Protein AF-A0A3P8IQ00-F1 (afdb_monomer_lite)

InterPro domains:
  IPR001036 Acriflavin resistance protein [PF00873] (2-100)
  IPR001036 Acriflavin resistance protein [PTHR32063] (2-100)
  IPR027463 Multidrug efflux transporter AcrB TolC docking domain, DN/DC subdomains [G3DSA:3.30.2090.10] (2-20)

Sequence (134 aa):
MVHLKDVARIELGGENDNVVAKINGKPASGLGIKLATGANALDTAAAIKAKLAELQPYFPQGMKVVYPYDTTPFVKISIHEVVKTLFEAIVLVFLVMYLFRRIYAQRSFPPSQSRLFYSGPLRCFPHSATPLIP

Organism: Raoultella terrigena (NCBI:txid577)

Structure (mmCIF, N/CA/C/O backbone):
data_AF-A0A3P8IQ00-F1
#
_entry.id   AF-A0A3P8IQ00-F1
#
loop_
_atom_site.group_PDB
_atom_site.id
_atom_site.type_symbol
_atom_site.label_atom_id
_atom_site.label_alt_id
_atom_site.label_comp_id
_atom_site.label_asym_id
_atom_site.label_entity_id
_atom_site.label_seq_id
_atom_site.pdbx_PDB_ins_code
_atom_site.Cartn_x
_atom_site.Cartn_y
_atom_site.Cartn_z
_atom_site.occupancy
_atom_site.B_iso_or_equiv
_atom_site.auth_seq_id
_atom_site.auth_comp_id
_atom_site.auth_asym_id
_atom_site.auth_atom_id
_atom_site.pdbx_PDB_model_num
ATOM 1 N N . MET A 1 1 ? -24.097 -16.610 53.207 1.00 67.88 1 MET A N 1
ATOM 2 C CA . MET A 1 1 ? -23.168 -16.610 52.057 1.00 67.88 1 MET A CA 1
ATOM 3 C C . MET A 1 1 ? -23.398 -15.308 51.316 1.00 67.88 1 MET A C 1
ATOM 5 O O . MET A 1 1 ? -24.555 -14.966 51.127 1.00 67.88 1 MET A O 1
ATOM 9 N N . VAL A 1 2 ? -22.342 -14.564 50.995 1.00 74.00 2 VAL A N 1
ATOM 10 C CA . VAL A 1 2 ? -22.437 -13.297 50.252 1.00 74.00 2 VAL A CA 1
ATOM 11 C C . VAL A 1 2 ? -21.941 -13.564 48.838 1.00 74.00 2 VAL A C 1
ATOM 13 O O . VAL A 1 2 ? -20.891 -14.188 48.675 1.00 74.00 2 VAL A O 1
ATOM 16 N N . HIS A 1 3 ? -22.707 -13.153 47.829 1.00 82.94 3 HIS A N 1
ATOM 17 C CA . HIS A 1 3 ? -22.346 -13.335 46.429 1.00 82.94 3 HIS A CA 1
ATOM 18 C C . HIS A 1 3 ? -21.726 -12.060 45.858 1.00 82.94 3 HIS A C 1
ATOM 20 O O . HIS A 1 3 ? -22.034 -10.951 46.279 1.00 82.94 3 HIS A O 1
ATOM 26 N N . LEU A 1 4 ? -20.873 -12.210 44.844 1.00 78.50 4 LEU A N 1
ATOM 27 C CA . LEU A 1 4 ? -20.170 -11.089 44.211 1.00 78.50 4 LEU A CA 1
ATOM 28 C C . LEU A 1 4 ? -21.131 -10.036 43.620 1.00 78.50 4 LEU A C 1
ATOM 30 O O . LEU A 1 4 ? -20.807 -8.855 43.590 1.00 78.50 4 LEU A O 1
ATOM 34 N N . LYS A 1 5 ? -22.346 -10.452 43.235 1.00 80.19 5 LYS A N 1
ATOM 35 C CA . LYS A 1 5 ? -23.439 -9.569 42.793 1.00 80.19 5 LYS A CA 1
ATOM 36 C C . LYS A 1 5 ? -23.964 -8.621 43.883 1.00 80.19 5 LYS A C 1
ATOM 38 O O . LYS A 1 5 ? -24.595 -7.627 43.548 1.00 80.19 5 LYS A O 1
ATOM 43 N N . ASP A 1 6 ? -23.734 -8.938 45.160 1.00 84.00 6 ASP A N 1
ATOM 44 C CA . ASP A 1 6 ? -24.232 -8.155 46.297 1.00 84.00 6 ASP A CA 1
ATOM 45 C C . ASP A 1 6 ? -23.305 -6.962 46.610 1.00 84.00 6 ASP A C 1
ATOM 47 O O . ASP A 1 6 ? -23.705 -6.037 47.311 1.00 84.00 6 ASP A O 1
ATOM 51 N N . VAL A 1 7 ? -22.069 -6.973 46.087 1.00 83.69 7 VAL A N 1
ATOM 52 C CA . VAL A 1 7 ? -21.025 -5.969 46.373 1.00 83.69 7 VAL A CA 1
ATOM 53 C C . VAL A 1 7 ? -20.362 -5.368 45.132 1.00 83.69 7 VAL A C 1
ATOM 55 O O . VAL A 1 7 ? -19.687 -4.348 45.249 1.00 83.69 7 VAL A O 1
ATOM 58 N N . ALA A 1 8 ? -20.537 -5.956 43.947 1.00 78.50 8 ALA A N 1
ATOM 59 C CA . ALA A 1 8 ? -19.914 -5.469 42.723 1.00 78.50 8 ALA A CA 1
ATOM 60 C C . ALA A 1 8 ? -20.878 -5.487 41.533 1.00 78.50 8 ALA A C 1
ATOM 62 O O . ALA A 1 8 ? -21.687 -6.402 41.360 1.00 78.50 8 ALA A O 1
ATOM 63 N N . ARG A 1 9 ? -20.742 -4.472 40.675 1.00 78.06 9 ARG A N 1
ATOM 64 C CA . ARG A 1 9 ? -21.426 -4.391 39.386 1.00 78.06 9 ARG A CA 1
ATOM 65 C C . ARG A 1 9 ? -20.558 -5.068 38.334 1.00 78.06 9 ARG A C 1
ATOM 67 O O . ARG A 1 9 ? -19.435 -4.643 38.090 1.00 78.06 9 ARG A O 1
ATOM 74 N N . ILE A 1 10 ? -21.069 -6.154 37.767 1.00 78.94 10 ILE A N 1
ATOM 75 C CA . ILE A 1 10 ? -20.383 -6.931 36.736 1.00 78.94 10 ILE A CA 1
ATOM 76 C C . ILE A 1 10 ? -20.953 -6.474 35.395 1.00 78.94 10 ILE A C 1
ATOM 78 O O . ILE A 1 10 ? -22.123 -6.716 35.106 1.00 78.94 10 ILE A O 1
ATOM 82 N N . GLU A 1 11 ? -20.139 -5.786 34.601 1.00 73.62 11 GLU A N 1
ATOM 83 C CA . GLU A 1 11 ? -20.493 -5.307 33.265 1.00 73.62 11 GLU A CA 1
ATOM 84 C C . GLU A 1 11 ? -19.539 -5.955 32.253 1.00 73.62 11 GLU A C 1
ATOM 86 O O . GLU A 1 11 ? -18.329 -5.983 32.47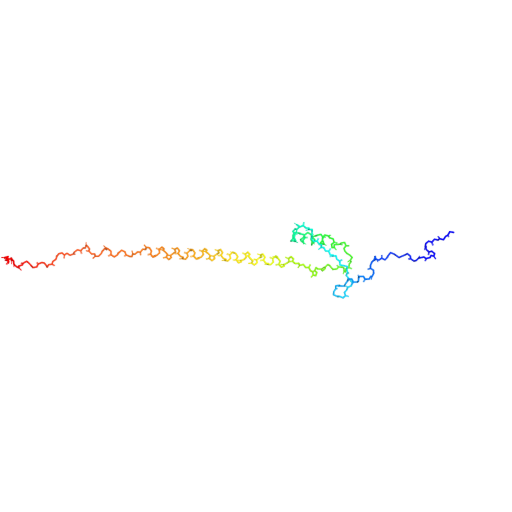9 1.00 73.62 11 GLU A O 1
ATOM 91 N N . LEU A 1 12 ? -20.057 -6.489 31.139 1.00 67.44 12 LEU A N 1
ATOM 92 C CA . LEU A 1 12 ? -19.217 -6.807 29.978 1.00 67.44 12 LEU A CA 1
ATOM 93 C C . LEU A 1 12 ? -18.906 -5.488 29.256 1.00 67.44 12 LEU A C 1
ATOM 95 O O . LEU A 1 12 ? -19.609 -5.098 28.325 1.00 67.44 12 LEU A O 1
ATOM 99 N N . GLY A 1 13 ? -17.892 -4.780 29.747 1.00 64.69 13 GLY A N 1
ATOM 100 C CA . GLY A 1 13 ? -17.326 -3.586 29.121 1.00 64.69 13 GLY A CA 1
ATOM 101 C C . GLY A 1 13 ? -16.079 -3.918 28.303 1.00 64.69 13 GLY A C 1
ATOM 102 O O . GLY A 1 13 ? -15.449 -4.958 28.505 1.00 64.69 13 GLY A O 1
ATOM 103 N N . GLY A 1 14 ? -15.716 -3.046 27.363 1.00 63.41 14 GLY A N 1
ATOM 104 C CA . GLY A 1 14 ? -14.430 -3.154 26.679 1.00 63.41 14 GLY A CA 1
ATOM 105 C C . GLY A 1 14 ? -13.286 -2.890 27.660 1.00 63.41 14 GLY A C 1
ATOM 106 O O . GLY A 1 14 ? -13.381 -2.002 28.496 1.00 63.41 14 GLY A O 1
ATOM 107 N N . GLU A 1 15 ? -12.180 -3.631 27.546 1.00 62.00 15 GLU A N 1
ATOM 108 C CA . GLU A 1 15 ? -11.023 -3.519 28.458 1.00 62.00 15 GLU A CA 1
ATOM 109 C C . GLU A 1 15 ? -10.425 -2.097 28.524 1.00 62.00 15 GLU A C 1
ATOM 111 O O . GLU A 1 15 ? -9.766 -1.741 29.496 1.00 62.00 15 GLU A O 1
ATOM 116 N N . ASN A 1 16 ? -10.682 -1.259 27.513 1.00 56.41 16 ASN A N 1
ATOM 117 C CA . ASN A 1 16 ? -10.178 0.108 27.429 1.00 56.41 16 ASN A CA 1
ATOM 118 C C . ASN A 1 16 ? -11.251 1.098 26.942 1.00 56.41 16 ASN A C 1
ATOM 120 O O . ASN A 1 16 ? -11.230 1.524 25.788 1.00 56.41 16 ASN A O 1
ATOM 124 N N . ASP A 1 17 ? -12.127 1.554 27.839 1.00 55.56 17 ASP A N 1
ATOM 125 C CA . ASP A 1 17 ? -13.078 2.647 27.553 1.00 55.56 17 ASP A CA 1
ATOM 126 C C . ASP A 1 17 ? -12.400 4.029 27.391 1.00 55.56 17 ASP A C 1
ATOM 128 O O . ASP A 1 17 ? -13.017 4.992 26.938 1.00 55.56 17 ASP A O 1
ATOM 132 N N . ASN A 1 18 ? -11.105 4.141 27.718 1.00 53.56 18 ASN A N 1
ATOM 133 C CA . ASN A 1 18 ? -10.335 5.387 27.617 1.00 53.56 18 ASN A CA 1
ATOM 134 C C . ASN A 1 18 ? -9.714 5.634 26.229 1.00 53.56 18 ASN A C 1
ATOM 136 O O . ASN A 1 18 ? -9.261 6.745 25.947 1.00 53.56 18 ASN A O 1
ATOM 140 N N . VAL A 1 19 ? -9.680 4.630 25.343 1.00 52.97 19 VAL A N 1
ATOM 141 C CA . VAL A 1 19 ? -9.076 4.766 24.007 1.00 52.97 19 VAL A CA 1
ATOM 142 C C . VAL A 1 19 ? -10.176 4.994 22.981 1.00 52.97 19 VAL A C 1
ATOM 144 O O . VAL A 1 19 ? -10.623 4.088 22.281 1.00 52.97 19 VAL A O 1
ATOM 147 N N . VAL A 1 20 ? -10.617 6.247 22.869 1.00 57.00 20 VAL A N 1
ATOM 148 C CA . VAL A 1 20 ? -11.566 6.636 21.824 1.00 57.00 20 VAL A CA 1
ATOM 149 C C . VAL A 1 20 ? -10.805 6.809 20.511 1.00 57.00 20 VAL A C 1
ATOM 151 O O . VAL A 1 20 ? -10.402 7.913 20.143 1.00 57.00 20 VAL A O 1
ATOM 154 N N . ALA A 1 21 ? -10.586 5.710 19.790 1.00 57.19 21 ALA A N 1
ATOM 155 C CA . ALA A 1 21 ? -10.111 5.781 18.417 1.00 57.19 21 ALA A CA 1
ATOM 156 C C . ALA A 1 21 ? -11.191 6.485 17.571 1.00 57.19 21 ALA A C 1
ATOM 158 O O . ALA A 1 21 ? -12.322 6.024 17.430 1.00 57.19 21 ALA A O 1
ATOM 159 N N . LYS A 1 22 ? -10.873 7.678 17.062 1.00 59.72 22 LYS A N 1
ATOM 160 C CA . LYS A 1 22 ? -11.760 8.452 16.187 1.00 59.72 22 LYS A CA 1
ATOM 161 C C . LYS A 1 22 ? -11.113 8.592 14.824 1.00 59.72 22 LYS A C 1
ATOM 163 O O . LYS A 1 22 ? -9.984 9.060 14.719 1.00 59.72 22 LYS A O 1
ATOM 168 N N . ILE A 1 23 ? -11.857 8.253 13.777 1.00 60.25 23 ILE A N 1
ATOM 169 C CA . ILE A 1 23 ? -11.505 8.601 12.397 1.00 60.25 23 ILE A CA 1
ATOM 170 C C . ILE A 1 23 ? -12.559 9.593 11.907 1.00 60.25 23 ILE A C 1
ATOM 172 O O . ILE A 1 23 ? -13.752 9.291 11.912 1.00 60.25 23 ILE A O 1
ATOM 176 N N . ASN A 1 24 ? -12.131 10.798 11.514 1.00 60.72 24 ASN A N 1
ATOM 177 C CA . ASN A 1 24 ? -13.008 11.882 11.043 1.00 60.72 24 ASN A CA 1
ATOM 178 C C . ASN A 1 24 ? -14.178 12.204 11.999 1.00 60.72 24 ASN A C 1
ATOM 180 O O . ASN A 1 24 ? -15.313 12.393 11.567 1.00 60.72 24 ASN A O 1
ATOM 184 N N . GLY A 1 25 ? -13.920 12.216 13.312 1.00 63.16 25 GLY A N 1
ATOM 185 C CA . GLY A 1 25 ? -14.918 12.553 14.338 1.00 63.16 25 GLY A CA 1
ATOM 186 C C . GLY A 1 25 ? -15.929 11.448 14.672 1.00 63.16 25 GLY A C 1
ATOM 187 O O . GLY A 1 25 ? -16.707 11.621 15.607 1.00 63.16 25 GLY A O 1
ATOM 188 N N . LYS A 1 26 ? -15.901 10.303 13.975 1.00 66.12 26 LYS A N 1
ATOM 189 C CA . LYS A 1 26 ? -16.757 9.139 14.257 1.00 66.12 26 LYS A CA 1
ATOM 190 C C . LYS A 1 26 ? -16.015 8.118 15.130 1.00 66.12 26 LYS A C 1
ATOM 192 O O . LYS A 1 26 ? -14.807 7.955 14.933 1.00 66.12 26 LYS A O 1
ATOM 197 N N . PRO A 1 27 ? -16.700 7.431 16.069 1.00 65.88 27 PRO A N 1
ATOM 198 C CA . PRO A 1 27 ? -16.101 6.327 16.812 1.00 65.88 27 PRO A CA 1
ATOM 199 C C . PRO A 1 27 ? -15.677 5.238 15.823 1.00 65.88 27 PRO A C 1
ATOM 201 O O . PRO A 1 27 ? -16.468 4.790 14.994 1.00 65.88 27 PRO A O 1
ATOM 204 N N . ALA A 1 28 ? -14.406 4.869 15.875 1.00 65.56 28 ALA A N 1
ATOM 205 C CA . ALA A 1 28 ? -13.790 3.884 15.006 1.00 65.56 28 ALA A CA 1
ATOM 206 C C . ALA A 1 28 ? -13.010 2.898 15.873 1.00 65.56 28 ALA A C 1
ATOM 208 O O . ALA A 1 28 ? -12.474 3.263 16.911 1.00 65.56 28 ALA A O 1
ATOM 209 N N . SER A 1 29 ? -12.922 1.645 15.444 1.00 67.00 29 SER A N 1
ATOM 210 C CA . SER A 1 29 ? -11.966 0.712 16.032 1.00 67.00 29 SER A CA 1
ATOM 211 C C . SER A 1 29 ? -10.734 0.677 15.134 1.00 67.00 29 SER A C 1
ATOM 213 O O . SER A 1 29 ? -10.858 0.559 13.912 1.00 67.00 29 SER A O 1
ATOM 215 N N . GLY A 1 30 ? -9.555 0.877 15.719 1.00 64.75 30 GLY A N 1
ATOM 216 C CA . GLY A 1 30 ? -8.287 0.882 14.995 1.00 64.75 30 GLY A CA 1
ATOM 217 C C . GLY A 1 30 ? -7.604 -0.477 15.088 1.00 64.75 30 GLY A C 1
ATOM 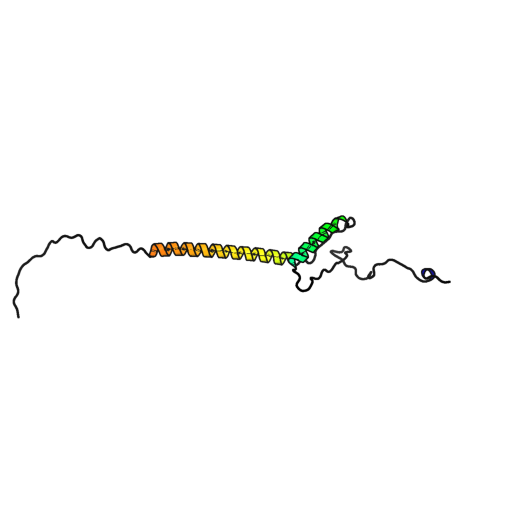218 O O . GLY A 1 30 ? -7.409 -0.985 16.187 1.00 64.75 30 GLY A O 1
ATOM 219 N N . LEU A 1 31 ? -7.197 -1.037 13.948 1.00 67.88 31 LEU A N 1
ATOM 220 C CA . LEU A 1 31 ? -6.352 -2.230 13.891 1.00 67.88 31 LEU A CA 1
ATOM 221 C C . LEU A 1 31 ? -4.981 -1.849 13.324 1.00 67.88 31 LEU A C 1
ATOM 223 O O . LEU A 1 31 ? -4.869 -1.452 12.164 1.00 67.88 31 LEU A O 1
ATOM 227 N N . GLY A 1 32 ? -3.938 -1.962 14.145 1.00 67.19 32 GLY A N 1
ATOM 228 C CA . GLY A 1 32 ? -2.557 -1.768 13.712 1.00 67.19 32 GLY A CA 1
ATOM 229 C C . GLY A 1 32 ? -1.991 -3.065 13.146 1.00 67.19 32 GLY A C 1
ATOM 230 O O . GLY A 1 32 ? -1.794 -4.021 13.891 1.00 67.19 32 GLY A O 1
ATOM 231 N N . ILE A 1 33 ? -1.708 -3.104 11.844 1.00 71.12 33 ILE A N 1
ATOM 232 C CA . ILE A 1 33 ? -1.088 -4.271 11.209 1.00 71.12 33 ILE A CA 1
ATOM 233 C C . ILE A 1 33 ? 0.393 -3.977 11.003 1.00 71.12 33 ILE A C 1
ATOM 235 O O . ILE A 1 33 ? 0.760 -3.056 10.273 1.00 71.12 33 ILE A O 1
ATOM 239 N N . LYS A 1 34 ? 1.247 -4.761 11.660 1.00 75.62 34 LYS A N 1
ATOM 240 C CA . LYS A 1 34 ? 2.700 -4.662 11.530 1.00 75.62 34 LYS A CA 1
ATOM 241 C C . LYS A 1 34 ? 3.213 -5.805 10.664 1.00 75.62 34 LYS A C 1
ATOM 243 O O . LYS A 1 34 ? 2.874 -6.962 10.889 1.00 75.62 34 LYS A O 1
ATOM 248 N N . LEU A 1 35 ? 4.044 -5.464 9.686 1.00 77.88 35 LEU A N 1
ATOM 249 C CA . LEU A 1 35 ? 4.744 -6.441 8.858 1.00 77.88 35 LEU A CA 1
ATOM 250 C C . LEU A 1 35 ? 5.692 -7.287 9.712 1.00 77.88 35 LEU A C 1
ATOM 252 O O . LEU A 1 35 ? 6.428 -6.757 10.549 1.00 77.88 35 LEU A O 1
ATOM 256 N N . ALA A 1 36 ? 5.680 -8.598 9.476 1.00 81.88 36 ALA A N 1
ATOM 257 C CA . ALA A 1 36 ? 6.680 -9.499 10.028 1.00 81.88 36 ALA A CA 1
ATOM 258 C C . ALA A 1 36 ? 8.056 -9.216 9.401 1.00 81.88 36 ALA A C 1
ATOM 260 O O . ALA A 1 36 ? 8.158 -8.777 8.252 1.00 81.88 36 ALA A O 1
ATOM 261 N N . THR A 1 37 ? 9.126 -9.463 10.156 1.00 79.56 37 THR A N 1
ATOM 262 C CA . THR A 1 37 ? 10.504 -9.236 9.707 1.00 79.56 37 THR A CA 1
ATOM 263 C C . THR A 1 37 ? 10.796 -10.078 8.461 1.00 79.56 37 THR A C 1
ATOM 265 O O . THR A 1 37 ? 10.673 -11.298 8.502 1.00 79.56 37 THR A O 1
ATOM 268 N N . GLY A 1 38 ? 11.163 -9.435 7.347 1.00 78.00 38 GLY A N 1
ATOM 269 C CA . GLY A 1 38 ? 11.438 -10.111 6.070 1.00 78.00 38 GLY A CA 1
ATOM 270 C C . GLY A 1 38 ? 10.210 -10.405 5.195 1.00 78.00 38 GLY A C 1
ATOM 271 O O . GLY A 1 38 ? 10.373 -10.948 4.106 1.00 78.00 38 GLY A O 1
ATOM 272 N N . ALA A 1 39 ? 8.995 -10.037 5.619 1.00 81.12 39 ALA A N 1
ATOM 273 C CA . ALA A 1 39 ? 7.795 -10.189 4.797 1.00 81.12 39 ALA A CA 1
ATOM 274 C C . ALA A 1 39 ? 7.676 -9.089 3.725 1.00 81.12 39 ALA A C 1
ATOM 276 O O . ALA A 1 39 ? 8.028 -7.929 3.956 1.00 81.12 39 ALA A O 1
ATOM 277 N N . ASN A 1 40 ? 7.123 -9.438 2.559 1.00 79.56 40 ASN A N 1
ATOM 278 C CA . ASN A 1 40 ? 6.879 -8.483 1.479 1.00 79.56 40 ASN A CA 1
ATOM 279 C C . ASN A 1 40 ? 5.677 -7.580 1.803 1.00 79.56 40 ASN A C 1
ATOM 281 O O . ASN A 1 40 ? 4.555 -8.056 1.993 1.00 79.56 40 ASN A O 1
ATOM 285 N N . ALA A 1 41 ? 5.905 -6.266 1.814 1.00 76.88 41 ALA A N 1
ATOM 286 C CA . ALA A 1 41 ? 4.880 -5.260 2.076 1.00 76.88 41 ALA A CA 1
ATOM 287 C C . ALA A 1 41 ? 3.753 -5.241 1.029 1.00 76.88 41 ALA A C 1
ATOM 289 O O . ALA A 1 41 ? 2.591 -5.068 1.394 1.00 76.88 41 ALA A O 1
ATOM 290 N N . LEU A 1 42 ? 4.078 -5.444 -0.254 1.00 79.12 42 LEU A N 1
ATOM 291 C CA . LEU A 1 42 ? 3.102 -5.415 -1.349 1.00 79.12 42 LEU A CA 1
ATOM 292 C C . LEU A 1 42 ? 2.151 -6.614 -1.278 1.00 79.12 42 LEU A C 1
ATOM 294 O O . LEU A 1 42 ? 0.933 -6.435 -1.319 1.00 79.12 42 LEU A O 1
ATOM 298 N N . ASP A 1 43 ? 2.704 -7.814 -1.102 1.00 83.75 43 ASP A N 1
ATOM 299 C CA . ASP A 1 43 ? 1.916 -9.049 -1.027 1.00 83.75 43 ASP A CA 1
ATOM 300 C C . ASP A 1 43 ? 1.062 -9.080 0.241 1.00 83.75 43 ASP A C 1
ATOM 302 O O . ASP A 1 43 ? -0.121 -9.413 0.197 1.00 83.75 43 ASP A O 1
ATOM 306 N N . THR A 1 44 ? 1.631 -8.653 1.372 1.00 83.31 44 THR A N 1
ATOM 307 C CA . THR A 1 44 ? 0.911 -8.592 2.649 1.00 83.31 44 THR A CA 1
ATOM 308 C C . THR A 1 44 ? -0.258 -7.610 2.574 1.00 83.31 44 THR A C 1
ATOM 310 O O . THR A 1 44 ? -1.363 -7.942 2.996 1.00 83.31 44 THR A O 1
ATOM 313 N N . ALA A 1 45 ? -0.066 -6.424 1.985 1.00 78.50 45 ALA A N 1
ATOM 314 C CA . ALA A 1 45 ? -1.152 -5.461 1.810 1.00 78.50 45 ALA A CA 1
ATOM 315 C C . ALA A 1 45 ? -2.257 -5.982 0.878 1.00 78.50 45 ALA A C 1
ATOM 317 O O . ALA A 1 45 ? -3.440 -5.753 1.139 1.00 78.50 45 ALA A O 1
ATOM 318 N N . ALA A 1 46 ? -1.892 -6.700 -0.189 1.00 82.19 46 ALA A N 1
ATOM 319 C CA . ALA A 1 46 ? -2.858 -7.339 -1.078 1.00 82.19 46 ALA A CA 1
ATOM 320 C C . ALA A 1 46 ? -3.655 -8.435 -0.352 1.00 82.19 46 ALA A C 1
ATOM 322 O O . ALA A 1 46 ? -4.884 -8.457 -0.437 1.00 82.19 46 ALA A O 1
ATOM 323 N N . ALA A 1 47 ? -2.979 -9.286 0.423 1.00 84.31 47 ALA A N 1
ATOM 324 C CA . ALA A 1 47 ? -3.605 -10.342 1.213 1.00 84.31 47 ALA A CA 1
ATOM 325 C C . ALA A 1 47 ? -4.552 -9.781 2.285 1.00 84.31 47 ALA A C 1
ATOM 327 O O . ALA A 1 47 ? -5.667 -10.276 2.443 1.00 84.31 47 ALA A O 1
ATOM 328 N N . ILE A 1 48 ? -4.151 -8.710 2.976 1.00 83.38 48 ILE A N 1
ATOM 329 C CA . ILE A 1 48 ? -4.992 -8.012 3.957 1.00 83.38 48 ILE A CA 1
ATOM 330 C C . ILE A 1 48 ? -6.258 -7.474 3.287 1.00 83.38 48 ILE A C 1
ATOM 332 O O . ILE A 1 48 ? -7.355 -7.730 3.776 1.00 83.38 48 ILE A O 1
ATOM 336 N N . LYS A 1 49 ? -6.130 -6.779 2.148 1.00 81.81 49 LYS A N 1
ATOM 337 C CA . LYS A 1 49 ? -7.282 -6.256 1.393 1.00 81.81 49 LYS A CA 1
ATOM 338 C C . LYS A 1 49 ? -8.217 -7.373 0.932 1.00 81.81 49 LYS A C 1
ATOM 340 O O . LYS A 1 49 ? -9.429 -7.217 1.041 1.00 81.81 49 LYS A O 1
ATOM 345 N N . ALA A 1 50 ? -7.669 -8.497 0.469 1.00 85.50 50 ALA A N 1
ATOM 346 C CA . ALA A 1 50 ? -8.454 -9.664 0.075 1.00 85.50 50 ALA A CA 1
ATOM 347 C C . ALA A 1 50 ? -9.226 -10.258 1.264 1.00 85.50 50 ALA A C 1
ATOM 349 O O . ALA A 1 50 ? -10.431 -10.471 1.172 1.00 85.50 50 ALA A O 1
ATOM 350 N N . LYS A 1 51 ? -8.568 -10.436 2.416 1.00 84.62 51 LYS A N 1
ATOM 351 C CA . LYS A 1 51 ? -9.214 -10.947 3.633 1.00 84.62 51 LYS A CA 1
ATOM 352 C C . LYS A 1 51 ? -10.263 -9.991 4.190 1.00 84.62 51 LYS A C 1
ATOM 354 O O . LYS A 1 51 ? -11.326 -10.431 4.607 1.00 84.62 51 LYS A O 1
ATOM 359 N N . LEU A 1 52 ? -10.010 -8.686 4.149 1.00 80.69 52 LEU A N 1
ATOM 360 C CA . LEU A 1 52 ? -11.004 -7.680 4.524 1.00 80.69 52 LEU A CA 1
ATOM 361 C C . LEU A 1 52 ? -12.206 -7.678 3.578 1.00 80.69 52 LEU A C 1
ATOM 363 O O . LEU A 1 52 ? -13.320 -7.506 4.056 1.00 80.69 52 LEU A O 1
ATOM 367 N N . ALA A 1 53 ? -12.011 -7.917 2.279 1.00 82.31 53 ALA A N 1
ATOM 368 C CA . ALA A 1 53 ? -13.111 -8.062 1.326 1.00 82.31 53 ALA A CA 1
ATOM 369 C C . ALA A 1 53 ? -13.934 -9.341 1.573 1.00 82.31 53 ALA A C 1
ATOM 371 O O . ALA A 1 53 ? -15.158 -9.292 1.501 1.00 82.31 53 ALA A O 1
ATOM 372 N N . GLU A 1 54 ? -13.287 -10.460 1.922 1.00 83.81 54 GLU A N 1
ATOM 373 C CA . GLU A 1 54 ? -13.970 -11.700 2.333 1.00 83.81 54 GLU A CA 1
ATOM 374 C C . GLU A 1 54 ? -14.781 -11.522 3.628 1.00 83.81 54 GLU A C 1
ATOM 376 O O . GLU A 1 54 ? -15.839 -12.127 3.783 1.00 83.81 54 GLU A O 1
ATOM 381 N N . LEU A 1 55 ? -14.289 -10.698 4.560 1.00 81.00 55 LEU A N 1
ATOM 382 C CA . LEU A 1 55 ? -14.914 -10.457 5.865 1.00 81.00 55 LEU A CA 1
ATOM 383 C C . LEU A 1 55 ? -15.958 -9.332 5.849 1.00 81.00 55 LEU A C 1
ATOM 385 O O . LEU A 1 55 ? -16.826 -9.288 6.719 1.00 81.00 55 LEU A O 1
ATOM 389 N N . GLN A 1 56 ? -15.918 -8.460 4.842 1.00 76.81 56 GLN A N 1
ATOM 390 C CA . GLN A 1 56 ? -16.845 -7.344 4.658 1.00 76.81 56 GLN A CA 1
ATOM 391 C C . GLN A 1 56 ? -18.343 -7.723 4.724 1.00 76.81 56 GLN A C 1
ATOM 393 O O . GLN A 1 56 ? -19.103 -6.933 5.285 1.00 76.81 56 GLN A O 1
ATOM 398 N N . PRO A 1 57 ? -18.806 -8.889 4.221 1.00 80.19 57 PRO A N 1
ATOM 399 C CA . PRO A 1 57 ? -20.211 -9.298 4.312 1.00 80.19 57 PRO A CA 1
ATOM 400 C C . PRO A 1 57 ? -20.683 -9.587 5.741 1.00 80.19 57 PRO A C 1
ATOM 402 O O . PRO A 1 57 ? -21.878 -9.532 6.011 1.00 80.19 57 PRO A O 1
ATOM 405 N N . TYR A 1 58 ? -19.757 -9.899 6.650 1.00 81.12 58 TYR A N 1
ATOM 406 C CA . TYR A 1 58 ? -20.055 -10.197 8.052 1.00 81.12 58 TYR A CA 1
ATOM 407 C C . TYR A 1 58 ? -20.051 -8.944 8.930 1.00 81.12 58 TYR A C 1
ATOM 409 O O . TYR A 1 58 ? -20.287 -9.028 10.136 1.00 81.12 58 TYR A O 1
ATOM 417 N N . PHE A 1 59 ? -19.760 -7.775 8.355 1.00 77.06 59 PHE A N 1
ATOM 418 C CA . PHE A 1 59 ? -19.745 -6.534 9.109 1.00 77.06 59 PHE A CA 1
ATOM 419 C C . PHE A 1 59 ? -21.171 -6.023 9.352 1.00 77.06 59 PHE A C 1
ATOM 421 O O . PHE A 1 59 ? -22.022 -6.097 8.462 1.00 77.06 59 PHE A O 1
ATOM 428 N N . PRO A 1 60 ? -21.453 -5.481 10.551 1.00 73.81 60 PRO A N 1
ATOM 429 C CA . PRO A 1 60 ? -22.753 -4.901 10.850 1.00 73.81 60 PRO A CA 1
ATOM 430 C C . PRO A 1 60 ? -23.022 -3.701 9.935 1.00 73.81 60 PRO A C 1
ATOM 432 O O . PRO A 1 60 ? -22.105 -2.985 9.512 1.00 73.81 60 PRO A O 1
ATOM 435 N N . GLN A 1 61 ? -24.299 -3.475 9.623 1.00 70.50 61 GLN A N 1
ATOM 436 C CA . GLN A 1 61 ? -24.702 -2.426 8.689 1.00 70.50 61 GLN A CA 1
ATOM 437 C C . GLN A 1 61 ? -24.198 -1.049 9.152 1.00 70.50 61 GLN A C 1
ATOM 439 O O . GLN A 1 61 ? -24.423 -0.640 10.288 1.00 70.50 61 GLN A O 1
ATOM 444 N N . GLY A 1 62 ? -23.498 -0.336 8.261 1.00 67.69 62 GLY A N 1
ATOM 445 C CA . GLY A 1 62 ? -22.934 0.994 8.528 1.00 67.69 62 GLY A CA 1
ATOM 446 C C . GLY A 1 62 ? -21.440 1.025 8.875 1.00 67.69 62 GLY A C 1
ATOM 447 O O . GLY A 1 62 ? -20.870 2.114 8.968 1.00 67.69 62 GLY A O 1
ATOM 448 N N . MET A 1 63 ? -20.774 -0.128 9.011 1.00 68.19 63 MET A N 1
ATOM 449 C CA . MET A 1 63 ? -19.320 -0.182 9.194 1.00 68.19 63 MET A CA 1
ATOM 450 C C . MET A 1 63 ? -18.592 -0.007 7.850 1.00 68.19 63 MET A C 1
ATOM 452 O O . MET A 1 63 ? -18.821 -0.755 6.901 1.00 68.19 63 MET A O 1
ATOM 456 N N . LYS A 1 64 ? -17.696 0.985 7.758 1.00 66.69 64 LYS A N 1
ATOM 457 C CA . LYS A 1 64 ? -16.883 1.252 6.561 1.00 66.69 64 LYS A CA 1
ATOM 458 C C . LYS A 1 64 ? -15.403 1.121 6.897 1.00 66.69 64 LYS A C 1
ATOM 460 O O . LYS A 1 64 ? -14.896 1.857 7.740 1.00 66.69 64 LYS A O 1
ATOM 465 N N . VAL A 1 65 ? -14.710 0.220 6.205 1.00 66.31 65 VAL A N 1
ATOM 466 C CA . VAL A 1 65 ? -13.251 0.104 6.296 1.00 66.31 65 VAL A CA 1
ATOM 467 C C . VAL A 1 65 ? -12.628 1.284 5.563 1.00 66.31 65 VAL A C 1
ATOM 469 O O . VAL A 1 65 ? -12.910 1.524 4.388 1.00 66.31 65 VAL A O 1
ATOM 472 N N . VAL A 1 66 ? -11.785 2.030 6.264 1.00 66.44 66 VAL A N 1
ATOM 473 C CA . VAL A 1 66 ? -10.966 3.097 5.690 1.00 66.44 66 VAL A CA 1
ATOM 474 C C . VAL A 1 66 ? -9.517 2.728 5.961 1.00 66.44 66 VAL A C 1
ATOM 476 O O . VAL A 1 66 ? -9.183 2.341 7.076 1.00 66.44 66 VAL A O 1
ATOM 479 N N . TYR A 1 67 ? -8.670 2.843 4.942 1.00 68.88 67 TYR A N 1
ATOM 480 C CA . TYR A 1 67 ? -7.230 2.615 5.040 1.00 68.88 67 TYR A CA 1
ATOM 481 C C . TYR A 1 67 ? -6.531 3.986 5.086 1.00 68.88 67 TYR A C 1
ATOM 483 O O . TYR A 1 67 ? -6.185 4.513 4.031 1.00 68.88 67 TYR A O 1
ATOM 491 N N . PRO A 1 68 ? -6.392 4.630 6.263 1.00 61.66 68 PRO A N 1
ATOM 492 C CA . PRO A 1 68 ? -5.844 5.986 6.353 1.00 61.66 68 PRO A CA 1
ATOM 493 C C . PRO A 1 68 ? -4.334 6.046 6.086 1.00 61.66 68 PRO A C 1
ATOM 495 O O . PRO A 1 68 ? -3.837 7.083 5.662 1.00 61.66 68 PRO A O 1
ATOM 498 N N . TYR A 1 69 ? -3.611 4.948 6.318 1.00 57.16 69 TYR A N 1
ATOM 499 C CA . TYR A 1 69 ? -2.169 4.845 6.110 1.00 57.16 69 TYR A CA 1
ATOM 500 C C . TYR A 1 69 ? -1.854 3.588 5.298 1.00 57.16 69 TYR A C 1
ATOM 502 O O . TYR A 1 69 ? -1.797 2.487 5.839 1.00 57.16 69 TYR A O 1
ATOM 510 N N . ASP A 1 70 ? -1.652 3.760 3.994 1.00 65.94 70 ASP A N 1
ATOM 511 C CA . ASP A 1 70 ? -1.167 2.717 3.093 1.00 65.94 70 ASP A CA 1
ATOM 512 C C . ASP A 1 70 ? -0.013 3.290 2.257 1.00 65.94 70 ASP A C 1
ATOM 514 O O . ASP A 1 70 ? -0.197 4.233 1.489 1.00 65.94 70 ASP A O 1
ATOM 518 N N . THR A 1 71 ? 1.192 2.743 2.426 1.00 67.38 71 THR A N 1
ATOM 519 C CA . THR A 1 71 ? 2.400 3.145 1.685 1.00 67.38 71 THR A CA 1
ATOM 520 C C . THR A 1 71 ? 2.599 2.341 0.396 1.00 67.38 71 THR A C 1
ATOM 522 O O . THR A 1 71 ? 3.422 2.711 -0.442 1.00 67.38 71 THR A O 1
ATOM 525 N N . THR A 1 72 ? 1.820 1.274 0.177 1.00 73.12 72 THR A N 1
ATOM 526 C CA . THR A 1 72 ? 1.887 0.455 -1.042 1.00 73.12 72 THR A CA 1
ATOM 527 C C . THR A 1 72 ? 1.540 1.172 -2.352 1.00 73.12 72 THR A C 1
ATOM 529 O O . THR A 1 72 ? 2.207 0.873 -3.351 1.00 73.12 72 THR A O 1
ATOM 532 N N . PRO A 1 73 ? 0.585 2.130 -2.428 1.00 72.19 73 PRO A N 1
ATOM 533 C CA . PRO A 1 73 ? 0.315 2.822 -3.688 1.00 72.19 73 PRO A CA 1
ATOM 534 C C . PRO A 1 73 ? 1.519 3.635 -4.174 1.00 72.19 73 PRO A C 1
ATOM 536 O O . PRO A 1 73 ? 1.790 3.647 -5.372 1.00 72.19 73 PRO A O 1
ATOM 539 N N . PHE A 1 74 ? 2.288 4.242 -3.266 1.00 72.06 74 PHE A N 1
ATOM 540 C CA . PHE A 1 74 ? 3.477 5.019 -3.623 1.00 72.06 74 PHE A CA 1
ATOM 541 C C . PHE A 1 74 ? 4.560 4.149 -4.280 1.00 72.06 74 PHE A C 1
ATOM 543 O O . PHE A 1 74 ? 5.124 4.518 -5.313 1.00 72.06 74 PHE A O 1
ATOM 550 N N . VAL A 1 75 ? 4.798 2.952 -3.735 1.00 75.12 75 VAL A N 1
ATOM 551 C CA . VAL A 1 75 ? 5.761 1.991 -4.296 1.00 75.12 75 VAL A CA 1
ATOM 552 C C . VAL A 1 75 ? 5.315 1.524 -5.682 1.00 75.12 75 VAL A C 1
ATOM 554 O O . VAL A 1 75 ? 6.119 1.484 -6.611 1.00 75.12 75 VAL A O 1
ATOM 557 N N . LYS A 1 76 ? 4.020 1.230 -5.859 1.00 77.75 76 LYS A N 1
ATOM 558 C CA . LYS A 1 76 ? 3.477 0.783 -7.149 1.00 77.75 76 LYS A CA 1
ATOM 559 C C . LYS A 1 76 ? 3.617 1.849 -8.242 1.00 77.75 76 LYS A C 1
ATOM 561 O O . LYS A 1 76 ? 4.000 1.515 -9.361 1.00 77.75 76 LYS A O 1
ATOM 566 N N . ILE A 1 77 ? 3.334 3.112 -7.915 1.00 82.69 77 ILE A N 1
ATOM 567 C CA . ILE A 1 77 ? 3.494 4.242 -8.845 1.00 82.69 77 ILE A CA 1
ATOM 568 C C . ILE A 1 77 ? 4.971 4.416 -9.212 1.00 82.69 77 ILE A C 1
ATOM 570 O O . ILE A 1 77 ? 5.300 4.523 -10.389 1.00 82.69 77 ILE A O 1
ATOM 574 N N . SER A 1 78 ? 5.866 4.342 -8.224 1.00 82.75 78 SER A N 1
ATOM 575 C CA . SER A 1 78 ? 7.311 4.466 -8.444 1.00 82.75 78 SER A CA 1
ATOM 576 C C . SER A 1 78 ? 7.847 3.391 -9.397 1.00 82.75 78 SER A C 1
ATOM 578 O O . SER A 1 78 ? 8.617 3.701 -10.300 1.00 82.75 78 SER A O 1
ATOM 580 N N . ILE A 1 79 ? 7.402 2.136 -9.259 1.00 86.56 79 ILE A N 1
ATOM 581 C CA . ILE A 1 79 ? 7.797 1.053 -10.175 1.00 86.56 79 ILE A CA 1
ATOM 582 C C . ILE A 1 79 ? 7.303 1.333 -11.597 1.00 86.56 79 ILE A C 1
ATOM 584 O O . ILE A 1 79 ? 8.051 1.145 -12.552 1.00 86.56 79 ILE A O 1
ATOM 588 N N . HIS A 1 80 ? 6.057 1.787 -11.749 1.00 86.12 80 HIS A N 1
ATOM 589 C CA . HIS A 1 80 ? 5.493 2.063 -13.067 1.00 86.12 80 HIS A CA 1
ATOM 590 C C . HIS A 1 80 ? 6.267 3.163 -13.808 1.00 86.12 80 HIS A C 1
ATOM 592 O O . HIS A 1 80 ? 6.625 2.985 -14.971 1.00 86.12 80 HIS A O 1
ATOM 598 N N . GLU A 1 81 ? 6.590 4.258 -13.117 1.00 89.38 81 GLU A N 1
ATOM 599 C CA . GLU A 1 81 ? 7.380 5.360 -13.679 1.00 89.38 81 GLU A CA 1
ATOM 600 C C . GLU A 1 81 ? 8.815 4.927 -14.033 1.00 89.38 81 GLU A C 1
ATOM 602 O O . GLU A 1 81 ? 9.331 5.254 -15.105 1.00 89.38 81 GLU A O 1
ATOM 607 N N . VAL A 1 82 ? 9.461 4.122 -13.183 1.00 93.25 82 VAL A N 1
ATOM 608 C CA . VAL A 1 82 ? 10.808 3.593 -13.465 1.00 93.25 82 VAL A CA 1
ATOM 609 C C . VAL A 1 82 ? 10.802 2.653 -14.677 1.00 93.25 82 VAL A C 1
ATOM 611 O O . VAL A 1 82 ? 11.689 2.721 -15.523 1.00 93.25 82 VAL A O 1
ATOM 614 N N . VAL A 1 83 ? 9.788 1.797 -14.819 1.00 93.00 83 VAL A N 1
ATOM 615 C CA . VAL A 1 83 ? 9.669 0.907 -15.987 1.00 93.00 83 VAL A CA 1
ATOM 616 C C . VAL A 1 83 ? 9.419 1.703 -17.269 1.00 93.00 83 VAL A C 1
ATOM 618 O O . VAL A 1 83 ? 10.004 1.390 -18.307 1.00 93.00 83 VAL A O 1
ATOM 621 N N . LYS A 1 84 ? 8.594 2.754 -17.208 1.00 93.50 84 LYS A N 1
ATOM 622 C CA . LYS A 1 84 ? 8.342 3.643 -18.348 1.00 93.50 84 LYS A CA 1
ATOM 623 C C . LYS A 1 84 ? 9.625 4.336 -18.810 1.00 93.50 84 LYS A C 1
ATOM 625 O O . LYS A 1 84 ? 9.955 4.276 -19.992 1.00 93.50 84 LYS A O 1
ATOM 630 N N . THR A 1 85 ? 10.376 4.926 -17.883 1.00 95.12 85 THR A N 1
ATOM 631 C CA . THR A 1 85 ? 11.650 5.597 -18.196 1.00 95.12 85 THR A CA 1
ATOM 632 C C . THR A 1 85 ? 12.704 4.626 -18.731 1.00 95.12 85 THR A C 1
ATOM 634 O O . THR A 1 85 ? 13.411 4.955 -19.683 1.00 95.12 85 THR A O 1
ATOM 637 N N . LEU A 1 86 ? 12.771 3.400 -18.200 1.00 95.06 86 LEU A N 1
ATOM 638 C CA . LEU A 1 86 ? 13.635 2.348 -18.740 1.00 95.06 86 LEU A CA 1
ATOM 639 C C . LEU A 1 86 ? 13.280 2.013 -20.197 1.00 95.06 86 LEU A C 1
ATOM 641 O O . LEU A 1 86 ? 14.168 1.907 -21.042 1.00 95.06 86 LEU A O 1
ATOM 645 N N . PHE A 1 87 ? 11.990 1.862 -20.503 1.00 96.81 87 PHE A N 1
ATOM 646 C CA . PHE A 1 87 ? 11.532 1.576 -21.860 1.00 96.81 87 PHE A CA 1
ATOM 647 C C . PHE A 1 87 ? 11.841 2.729 -22.825 1.00 96.81 87 PHE A C 1
ATOM 649 O O . PHE A 1 87 ? 12.378 2.493 -23.908 1.00 96.81 87 PHE A O 1
ATOM 656 N N . GLU A 1 88 ? 11.573 3.974 -22.421 1.00 95.19 88 GLU A N 1
ATOM 657 C CA . GLU A 1 88 ? 11.922 5.169 -23.199 1.00 95.19 88 GLU A CA 1
ATOM 658 C C . GLU A 1 88 ? 13.428 5.226 -23.500 1.00 95.19 88 GLU A C 1
ATOM 660 O O . GLU A 1 88 ? 13.822 5.452 -24.647 1.00 95.19 88 GLU A O 1
ATOM 665 N N . ALA A 1 89 ? 14.276 4.939 -22.507 1.00 96.44 89 ALA A N 1
ATOM 666 C CA . ALA A 1 89 ? 15.725 4.897 -22.682 1.00 96.44 89 ALA A CA 1
ATOM 667 C C . ALA A 1 89 ? 16.164 3.821 -23.690 1.00 96.44 89 ALA A C 1
ATOM 669 O O . ALA A 1 89 ? 16.977 4.102 -24.571 1.00 96.44 89 ALA A O 1
ATOM 670 N N . ILE A 1 90 ? 15.603 2.609 -23.611 1.00 96.25 90 ILE A N 1
ATOM 671 C CA . ILE A 1 90 ? 15.892 1.521 -24.560 1.00 96.25 90 ILE A CA 1
ATOM 672 C C . ILE A 1 90 ? 15.534 1.943 -25.991 1.00 96.25 90 ILE A C 1
ATOM 674 O O . ILE A 1 90 ? 16.344 1.784 -26.907 1.00 96.25 90 ILE A O 1
ATOM 678 N N . VAL A 1 91 ? 14.344 2.519 -26.189 1.00 96.75 91 VAL A N 1
ATOM 679 C CA . VAL A 1 91 ? 13.890 2.998 -27.503 1.00 96.75 91 VAL A CA 1
ATOM 680 C C . VAL A 1 91 ? 14.824 4.081 -28.048 1.00 96.75 91 VAL A C 1
ATOM 682 O O . VAL A 1 91 ? 15.214 4.020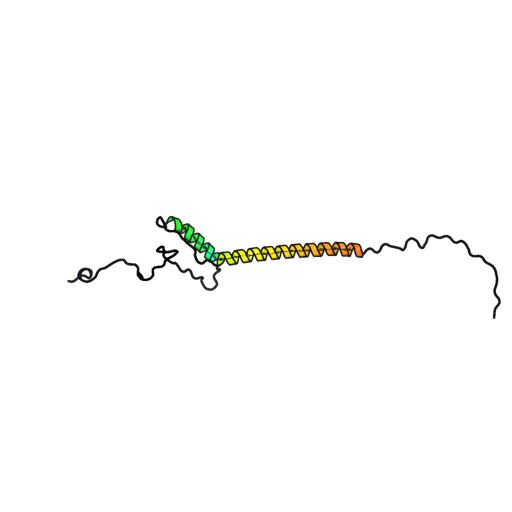 -29.217 1.00 96.75 91 VAL A O 1
ATOM 685 N N . LEU A 1 92 ? 15.239 5.036 -27.210 1.00 95.12 92 LEU A N 1
ATOM 686 C CA . LEU A 1 92 ? 16.182 6.085 -27.601 1.00 95.12 92 LEU A CA 1
ATOM 687 C C . LEU A 1 92 ? 17.544 5.517 -28.018 1.00 95.12 92 LEU A C 1
ATOM 689 O O . LEU A 1 92 ? 18.086 5.939 -29.040 1.00 95.12 92 LEU A O 1
ATOM 693 N N . VAL A 1 93 ? 18.080 4.527 -27.298 1.00 95.25 93 VAL A N 1
ATOM 694 C CA . VAL A 1 93 ? 19.347 3.867 -27.660 1.00 95.25 93 VAL A CA 1
ATOM 695 C C . VAL A 1 93 ? 19.249 3.200 -29.034 1.00 95.25 93 VAL A C 1
ATOM 697 O O . VAL A 1 93 ? 20.123 3.410 -29.880 1.00 95.25 93 VAL A O 1
ATOM 700 N N . PHE A 1 94 ? 18.171 2.457 -29.304 1.00 94.44 94 PHE A N 1
ATOM 701 C CA . PHE A 1 94 ? 17.959 1.843 -30.619 1.00 94.44 94 PHE A CA 1
ATOM 702 C C . PHE A 1 94 ? 17.864 2.880 -31.740 1.00 94.44 94 PHE A C 1
ATOM 704 O O . PHE A 1 94 ? 18.436 2.683 -32.817 1.00 94.44 94 PHE A O 1
ATOM 711 N N . LEU A 1 95 ? 17.176 3.994 -31.489 1.00 93.38 95 LEU A N 1
ATOM 712 C CA . LEU A 1 95 ? 17.015 5.078 -32.453 1.00 93.38 95 LEU A CA 1
ATOM 713 C C . LEU A 1 95 ? 18.368 5.716 -32.790 1.00 93.38 95 LEU A C 1
ATOM 715 O O . LEU A 1 95 ? 18.710 5.869 -33.964 1.00 93.38 95 LEU A O 1
ATOM 719 N N . VAL A 1 96 ? 19.179 6.002 -31.771 1.00 91.94 96 VAL A N 1
ATOM 720 C CA . VAL A 1 96 ? 20.526 6.563 -31.927 1.00 91.94 96 VAL A CA 1
ATOM 721 C C . VAL A 1 96 ? 21.447 5.597 -32.677 1.00 91.94 96 VAL A C 1
ATOM 723 O O . VAL A 1 96 ? 22.088 5.993 -33.654 1.00 91.94 96 VAL A O 1
ATOM 726 N N . MET A 1 97 ? 21.472 4.314 -32.302 1.00 90.56 97 MET A N 1
ATOM 727 C CA . MET A 1 97 ? 22.261 3.295 -33.010 1.00 90.56 97 MET A CA 1
ATOM 728 C C . MET A 1 97 ? 21.831 3.145 -34.478 1.00 90.56 97 MET A C 1
ATOM 730 O O . MET A 1 97 ? 22.672 2.970 -35.365 1.00 90.56 97 MET A O 1
ATOM 734 N N . TYR A 1 98 ? 20.529 3.232 -34.764 1.00 88.44 98 TYR A N 1
ATOM 735 C CA . TYR A 1 98 ? 20.011 3.199 -36.130 1.00 88.44 98 TYR A CA 1
ATOM 736 C C . TYR A 1 98 ? 20.440 4.431 -36.943 1.00 88.44 98 TYR A C 1
ATOM 738 O O . TYR A 1 98 ? 20.866 4.287 -38.094 1.00 88.44 98 TYR A O 1
ATOM 746 N N . LEU A 1 99 ? 20.367 5.623 -36.347 1.00 86.88 99 LEU A N 1
ATOM 747 C CA . LEU A 1 99 ? 20.721 6.889 -36.990 1.00 86.88 99 LEU A CA 1
ATOM 748 C C . LEU A 1 99 ? 22.216 6.947 -37.342 1.00 86.88 99 LEU A C 1
ATOM 750 O O . LEU A 1 99 ? 22.572 7.243 -38.485 1.00 86.88 99 LEU A O 1
ATOM 754 N N . PHE A 1 100 ? 23.093 6.560 -36.412 1.00 81.69 100 PHE A N 1
ATOM 755 C CA . PHE A 1 100 ? 24.535 6.508 -36.664 1.00 81.69 100 PHE A CA 1
ATOM 756 C C . PHE A 1 100 ? 24.918 5.487 -37.738 1.00 81.69 100 PHE A C 1
ATOM 758 O O . PHE A 1 100 ? 25.762 5.788 -38.583 1.00 81.69 100 PHE A O 1
ATOM 765 N N . ARG A 1 101 ? 24.274 4.309 -37.778 1.00 77.19 101 ARG A N 1
ATOM 766 C CA . ARG A 1 101 ? 24.551 3.299 -38.816 1.00 77.19 101 ARG A CA 1
ATOM 767 C C . ARG A 1 101 ? 24.299 3.838 -40.228 1.00 77.19 101 ARG A C 1
ATOM 769 O O . ARG A 1 101 ? 25.073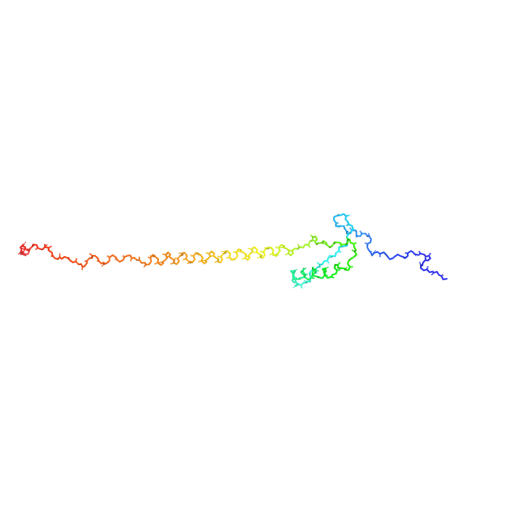 3.545 -41.136 1.00 77.19 101 ARG A O 1
ATOM 776 N N . ARG A 1 102 ? 23.239 4.629 -40.433 1.00 69.94 102 ARG A N 1
ATOM 777 C CA . ARG A 1 102 ? 22.942 5.251 -41.739 1.00 69.94 102 ARG A CA 1
ATOM 778 C C . ARG A 1 102 ? 23.982 6.310 -42.118 1.00 69.94 102 ARG A C 1
ATOM 780 O O . ARG A 1 102 ? 24.424 6.323 -43.264 1.00 69.94 102 ARG A O 1
ATOM 787 N N . ILE A 1 103 ? 24.413 7.131 -41.159 1.00 71.38 103 ILE A N 1
ATOM 788 C CA . ILE A 1 103 ? 25.436 8.169 -41.373 1.00 71.38 103 ILE A CA 1
ATOM 789 C C . ILE A 1 103 ? 26.804 7.542 -41.694 1.00 71.38 103 ILE A C 1
ATOM 791 O O . ILE A 1 103 ? 27.484 7.981 -42.621 1.00 71.38 103 ILE A O 1
ATOM 795 N N . TYR A 1 104 ? 27.194 6.479 -40.985 1.00 66.19 104 TYR A N 1
ATOM 796 C CA . TYR A 1 104 ? 28.464 5.785 -41.224 1.00 66.19 104 TYR A CA 1
ATOM 797 C C . TYR A 1 104 ? 28.488 5.072 -42.586 1.00 66.19 104 TYR A C 1
ATOM 799 O O . TYR A 1 104 ? 29.468 5.172 -43.327 1.00 66.19 104 TYR A O 1
ATOM 807 N N . ALA A 1 105 ? 27.388 4.410 -42.964 1.00 63.50 105 ALA A N 1
ATOM 808 C CA . ALA A 1 105 ? 27.271 3.752 -44.265 1.00 63.50 105 ALA A CA 1
ATOM 809 C C . ALA A 1 105 ? 27.371 4.739 -45.445 1.00 63.50 105 ALA A C 1
ATOM 811 O O . ALA A 1 105 ? 27.987 4.409 -46.454 1.00 63.50 105 ALA A O 1
ATOM 812 N N . GLN A 1 106 ? 26.829 5.958 -45.321 1.00 57.59 106 GLN A N 1
ATOM 813 C CA . GLN A 1 106 ? 26.966 6.989 -46.360 1.00 57.59 106 GLN A CA 1
ATOM 814 C C . GLN A 1 106 ? 28.384 7.571 -46.438 1.00 57.59 106 GLN A C 1
ATOM 816 O O . GLN A 1 106 ? 28.892 7.801 -47.532 1.00 57.59 106 GLN A O 1
ATOM 821 N N . ARG A 1 107 ? 29.053 7.785 -45.296 1.00 60.62 107 ARG A N 1
ATOM 822 C CA . ARG A 1 107 ? 30.395 8.396 -45.264 1.00 60.62 107 ARG A CA 1
ATOM 823 C C . ARG A 1 107 ? 31.513 7.473 -45.764 1.00 60.62 107 ARG A C 1
ATOM 825 O O . ARG A 1 107 ? 32.580 7.957 -46.126 1.00 60.62 107 ARG A O 1
ATOM 832 N N . SER A 1 108 ? 31.265 6.166 -45.810 1.00 59.16 108 SER A N 1
ATOM 833 C CA . SER A 1 108 ? 32.241 5.159 -46.251 1.00 59.16 108 SER A CA 1
ATOM 834 C C . SER A 1 108 ? 32.369 5.039 -47.777 1.00 59.16 108 SER A C 1
ATOM 836 O O . SER A 1 108 ? 33.243 4.318 -48.250 1.00 59.16 108 SER A O 1
ATOM 838 N N . PHE A 1 109 ? 31.522 5.722 -48.556 1.00 56.75 109 PHE A N 1
ATOM 839 C CA . PHE A 1 109 ? 31.595 5.729 -50.017 1.00 56.75 109 PHE A CA 1
ATOM 840 C C . PHE A 1 109 ? 32.164 7.068 -50.515 1.00 56.75 109 PHE A C 1
ATOM 842 O O . PHE A 1 109 ? 31.402 8.01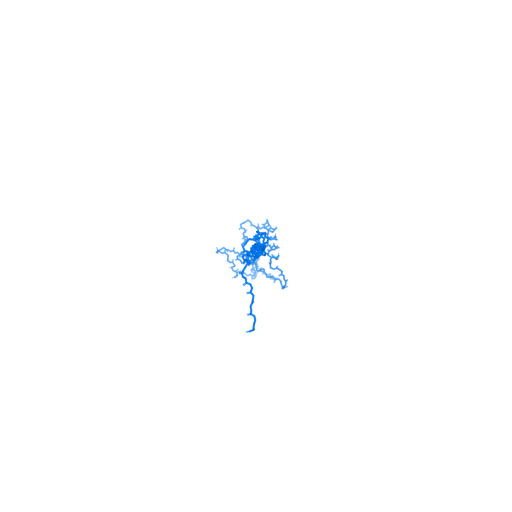1 -50.742 1.00 56.75 109 PHE A O 1
ATOM 849 N N . PRO A 1 110 ? 33.493 7.205 -50.690 1.00 60.00 110 PRO A N 1
ATOM 850 C CA . PRO A 1 110 ? 34.015 8.305 -51.480 1.00 60.00 110 PRO A CA 1
ATOM 851 C C . PRO A 1 110 ? 33.560 8.095 -52.934 1.00 60.00 110 PRO A C 1
ATOM 853 O O . PRO A 1 110 ? 33.709 6.987 -53.459 1.00 60.00 110 PRO A O 1
ATOM 856 N N . PRO A 1 111 ? 33.017 9.114 -53.624 1.00 63.06 111 PRO A N 1
ATOM 857 C CA . PRO A 1 111 ? 32.840 9.012 -55.063 1.00 63.06 111 PRO A CA 1
ATOM 858 C C . PRO A 1 111 ? 34.212 8.742 -55.696 1.00 63.06 111 PRO A C 1
ATOM 860 O O . PRO A 1 111 ? 35.153 9.520 -55.539 1.00 63.06 111 PRO A O 1
ATOM 863 N N . SER A 1 112 ? 34.326 7.605 -56.384 1.00 63.81 112 SER A N 1
ATOM 864 C CA . SER A 1 112 ? 35.463 7.239 -57.229 1.00 63.81 112 SER A CA 1
ATOM 865 C C . SER A 1 112 ? 35.658 8.316 -58.306 1.00 63.81 112 SER A C 1
ATOM 867 O O . SER A 1 112 ? 35.069 8.270 -59.380 1.00 63.81 112 SER A O 1
ATOM 869 N N . GLN A 1 113 ? 36.514 9.298 -58.020 1.00 58.00 113 GLN A N 1
ATOM 870 C CA . GLN A 1 113 ? 37.043 10.280 -58.978 1.00 58.00 113 GLN A CA 1
ATOM 871 C C . GLN A 1 113 ? 38.208 9.691 -59.804 1.00 58.00 113 GLN A C 1
ATOM 873 O O . GLN A 1 113 ? 39.095 10.411 -60.246 1.00 58.00 113 GLN A O 1
ATOM 878 N N . SER A 1 114 ? 38.256 8.369 -60.010 1.00 58.22 114 SER A N 1
ATOM 879 C CA . SER A 1 114 ? 39.380 7.697 -60.686 1.00 58.22 114 SER A CA 1
ATOM 880 C C . SER A 1 114 ? 39.100 7.288 -62.136 1.00 58.22 114 SER A C 1
ATOM 882 O O . SER A 1 114 ? 39.923 6.605 -62.739 1.00 58.22 114 SER A O 1
ATOM 884 N N . ARG A 1 115 ? 37.974 7.707 -62.736 1.00 53.94 115 ARG A N 1
ATOM 885 C CA . ARG A 1 115 ? 37.573 7.257 -64.087 1.00 53.94 115 ARG A CA 1
ATOM 886 C C . ARG A 1 115 ? 37.480 8.349 -65.162 1.00 53.94 115 ARG A C 1
ATOM 888 O O . ARG A 1 115 ? 36.819 8.138 -66.169 1.00 53.94 115 ARG A O 1
ATOM 895 N N . LEU A 1 116 ? 38.160 9.484 -64.977 1.00 58.25 116 LEU A N 1
ATOM 896 C CA . LEU A 1 116 ? 38.262 10.546 -65.998 1.00 58.25 116 LEU A CA 1
ATOM 897 C C . LEU A 1 116 ? 39.700 10.889 -66.424 1.00 58.25 116 LEU A C 1
ATOM 899 O O . LEU A 1 116 ? 39.887 11.790 -67.230 1.00 58.25 116 LEU A O 1
ATOM 903 N N . PHE A 1 117 ? 40.718 10.162 -65.945 1.00 57.44 117 PHE A N 1
ATOM 904 C CA . PHE A 1 117 ? 42.124 10.484 -66.241 1.00 57.44 117 PHE A CA 1
ATOM 905 C C . PHE A 1 117 ? 42.824 9.522 -67.227 1.00 57.44 117 PHE A C 1
ATOM 907 O O . PHE A 1 117 ? 44.008 9.684 -67.493 1.00 57.44 117 PHE A O 1
ATOM 914 N N . TYR A 1 118 ? 42.132 8.522 -67.795 1.00 52.00 118 TYR A N 1
ATOM 915 C CA . TYR A 1 118 ? 42.767 7.487 -68.641 1.00 52.00 118 TYR A CA 1
ATOM 916 C C . TYR A 1 118 ? 42.007 7.163 -69.943 1.00 52.00 118 TYR A C 1
ATOM 918 O O . TYR A 1 118 ? 41.901 6.013 -70.357 1.00 52.00 118 TYR A O 1
ATOM 926 N N . SER A 1 119 ? 41.486 8.179 -70.629 1.00 56.88 119 SER A N 1
ATOM 927 C CA . SER A 1 119 ? 41.033 8.057 -72.023 1.00 56.88 119 SER A CA 1
ATOM 928 C C . SER A 1 119 ? 41.469 9.307 -72.790 1.00 56.88 119 SER A C 1
ATOM 930 O O . SER A 1 119 ? 40.863 10.361 -72.622 1.00 56.88 119 SER A O 1
ATOM 932 N N . GLY A 1 120 ? 42.578 9.191 -73.535 1.00 56.62 120 GLY A N 1
ATOM 933 C CA . GLY A 1 120 ? 43.288 10.279 -74.232 1.00 56.62 120 GLY A CA 1
ATOM 934 C C . GLY A 1 120 ? 42.521 10.943 -75.398 1.00 56.62 120 GLY A C 1
ATOM 935 O O . GLY A 1 120 ? 41.300 10.831 -75.453 1.00 56.62 120 GLY A O 1
ATOM 936 N N . PRO A 1 121 ? 43.201 11.627 -76.347 1.00 55.69 121 PRO A N 1
ATOM 937 C CA . PRO A 1 121 ? 44.384 11.104 -77.026 1.00 55.69 121 PRO A CA 1
ATOM 938 C C . PRO A 1 121 ? 45.568 12.078 -77.121 1.00 55.69 121 PRO A C 1
ATOM 940 O O . PRO A 1 121 ? 45.450 13.297 -77.028 1.00 55.69 121 PRO A O 1
ATOM 943 N N . LEU A 1 122 ? 46.723 11.477 -77.396 1.00 56.59 122 LEU A N 1
ATOM 944 C CA . LEU A 1 122 ? 47.896 12.106 -77.977 1.00 56.59 122 LEU A CA 1
ATOM 945 C C . LEU A 1 122 ? 47.516 13.123 -79.068 1.00 56.59 122 LEU A C 1
ATOM 947 O O . LEU A 1 122 ? 46.913 12.743 -80.071 1.00 56.59 122 LEU A O 1
ATOM 951 N N . ARG A 1 123 ? 47.943 14.378 -78.915 1.00 53.38 123 ARG A N 1
ATOM 952 C CA . ARG A 1 123 ? 48.276 15.305 -80.010 1.00 53.38 123 ARG A CA 1
ATOM 953 C C . ARG A 1 123 ? 49.028 16.500 -79.424 1.00 53.38 123 ARG A C 1
ATOM 955 O O . ARG A 1 123 ? 48.687 16.965 -78.345 1.00 53.38 123 ARG A O 1
ATOM 962 N N . CYS A 1 124 ? 50.026 16.966 -80.173 1.00 45.84 124 CYS A N 1
ATOM 963 C CA . CYS A 1 124 ? 50.929 18.092 -79.891 1.00 45.84 124 CYS A CA 1
ATOM 964 C C . CYS A 1 124 ? 52.227 17.746 -79.136 1.00 45.84 124 CYS A C 1
ATOM 966 O O . CYS A 1 124 ? 52.545 18.327 -78.107 1.00 45.84 124 CYS A O 1
ATOM 968 N N . PHE A 1 125 ? 53.031 16.860 -79.729 1.00 47.44 125 PHE A N 1
ATOM 969 C CA . PHE A 1 125 ? 54.491 17.003 -79.701 1.00 47.44 125 PHE A CA 1
ATOM 970 C C . PHE A 1 125 ? 54.910 17.733 -80.990 1.00 47.44 125 PHE A C 1
ATOM 972 O O . PHE A 1 125 ? 54.753 17.147 -82.064 1.00 47.44 125 PHE A O 1
ATOM 979 N N . PRO A 1 126 ? 55.435 18.970 -80.952 1.00 46.94 126 PRO A N 1
ATOM 980 C CA . PRO A 1 126 ? 56.305 19.453 -82.007 1.00 46.94 126 PRO A CA 1
ATOM 981 C C . PRO A 1 126 ? 57.735 19.002 -81.694 1.00 46.94 126 PRO A C 1
ATOM 983 O O . PRO A 1 126 ? 58.330 19.355 -80.678 1.00 46.94 126 PRO A O 1
ATOM 986 N N . HIS A 1 127 ? 58.250 18.159 -82.579 1.00 51.19 127 HIS A N 1
ATOM 987 C CA . HIS A 1 127 ? 59.626 17.702 -82.627 1.00 51.19 127 HIS A CA 1
ATOM 988 C C . HIS A 1 127 ? 60.421 18.648 -83.537 1.00 51.19 127 HIS A C 1
ATOM 990 O O . HIS A 1 127 ? 60.235 18.620 -84.748 1.00 51.19 127 HIS A O 1
ATOM 996 N N . SER A 1 128 ? 61.278 19.486 -82.955 1.00 48.03 128 SER A N 1
ATOM 997 C CA . SER A 1 128 ? 62.415 20.167 -83.603 1.00 48.03 128 SER A CA 1
ATOM 998 C C . SER A 1 128 ? 63.139 20.970 -82.514 1.00 48.03 128 SER A C 1
ATOM 1000 O O . SER A 1 128 ? 62.480 21.725 -81.812 1.00 48.03 128 SER A O 1
ATOM 1002 N N . ALA A 1 129 ? 64.442 20.921 -82.281 1.00 52.53 129 ALA A N 1
ATOM 1003 C CA . ALA A 1 129 ? 65.535 20.245 -82.945 1.00 52.53 129 ALA A CA 1
ATOM 1004 C C . ALA A 1 129 ? 66.726 20.243 -81.960 1.00 52.53 129 ALA A C 1
ATOM 1006 O O . ALA A 1 129 ? 67.024 21.271 -81.365 1.00 52.53 129 ALA A O 1
ATOM 1007 N N . THR A 1 130 ? 67.325 19.061 -81.805 1.00 55.66 130 THR A N 1
ATOM 1008 C CA . THR A 1 130 ? 68.756 18.731 -81.621 1.00 55.66 130 THR A CA 1
ATOM 1009 C C . THR A 1 130 ? 69.651 19.390 -80.543 1.00 55.66 130 THR A C 1
ATOM 1011 O O . THR A 1 130 ? 69.548 20.574 -80.246 1.00 55.66 130 THR A O 1
ATOM 1014 N N . PRO A 1 131 ? 70.597 18.602 -79.982 1.00 63.47 131 PRO A N 1
ATOM 1015 C CA . PRO A 1 131 ? 71.408 18.941 -78.817 1.00 63.47 131 PRO A CA 1
ATOM 1016 C C . PRO A 1 131 ? 72.807 19.445 -79.207 1.00 63.47 131 PRO A C 1
ATOM 1018 O O . PRO A 1 131 ? 73.305 19.140 -80.289 1.00 63.47 131 PRO A O 1
ATOM 1021 N N . LEU A 1 132 ? 73.490 20.119 -78.284 1.00 48.53 132 LEU A N 1
ATOM 1022 C CA . LEU A 1 132 ? 74.952 20.180 -78.265 1.00 48.53 132 LEU A CA 1
ATOM 1023 C C . LEU A 1 132 ? 75.433 20.356 -76.81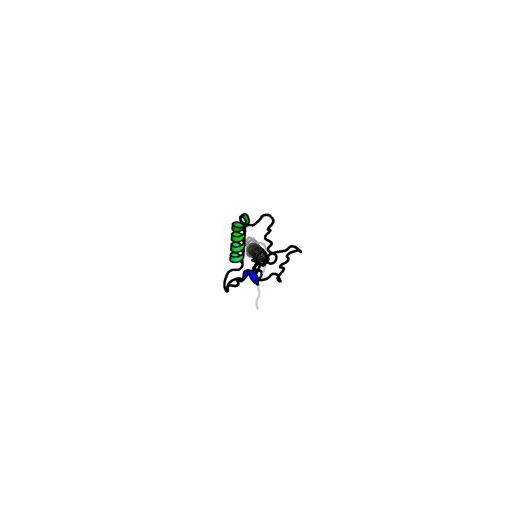7 1.00 48.53 132 LEU A C 1
ATOM 1025 O O . LEU A 1 132 ? 75.095 21.318 -76.138 1.00 48.53 132 LEU A O 1
ATOM 1029 N N . ILE A 1 133 ? 76.152 19.327 -76.376 1.00 48.81 133 ILE A N 1
ATOM 1030 C CA . ILE A 1 133 ? 76.976 19.171 -75.164 1.00 48.81 133 ILE A CA 1
ATOM 1031 C C . ILE A 1 133 ? 78.353 19.821 -75.458 1.00 48.81 133 ILE A C 1
ATOM 1033 O O . ILE A 1 133 ? 78.676 19.923 -76.649 1.00 48.81 133 ILE A O 1
ATOM 1037 N N . PRO A 1 134 ? 79.226 20.158 -74.482 1.00 64.19 134 PRO A N 1
ATOM 1038 C CA . PRO A 1 134 ? 79.127 20.059 -73.016 1.00 64.19 134 PRO A CA 1
ATOM 1039 C C . PRO A 1 134 ? 79.027 21.392 -72.266 1.00 64.19 134 PRO A C 1
ATOM 1041 O O . PRO A 1 134 ? 79.394 22.444 -72.832 1.00 64.19 134 PRO A O 1
#

Radius of gyration: 45.2 Å; chains: 1; bounding box: 104×37×136 Å

Foldseek 3Di:
DDDPVNPDDDDPDDPPPPDQDDDPNDRDDDDDDDDDVPDDLQVVVVVVVVVCVVCVVVDDPPDDDDDPDDCNVVVVVVVVVVVVVVVVVVVVVVVVVVVVVVVVVVVPDDPPPPPPPPDDDDDDDDDDDDDDDD

pLDDT: mean 72.06, std 13.52, range [45.84, 96.81]

Secondary structure (DSSP, 8-state):
---GGGT-------TTTT---EETTEE-------PPTT--HHHHHHHHHHHHHHHGGGSPTT-----S---HHHHHHHHHHHHHHHHHHHHHHHHHHHHHHHHHHHHT------SSSS----------------